Protein AF-A0A7W1HHR9-F1 (afdb_monomer)

Sequence (53 aa):
MESKFKIIMSSDIDYDELCAEIYYENQFIAIINQEKGLENLEIEIYWHVRNMA

Secondary structure (DSSP, 8-state):
---SEEEEEEE-SS---EEEEEEETTEEEEEEE-TT-GGG-EEEE--------

Mean predicted aligned error: 6.51 Å

Foldseek 3Di:
DDAQKDWDWDDDPVDPKIKIFIDGVNHTFKMWTQPVHPVDIDIDGDDDDPPPD

Solvent-accessible surface area (backbone atoms only — not comparable to full-atom values): 3338 Å² total; per-residue (Å²): 133,82,73,59,62,48,76,48,79,49,61,54,94,92,39,97,39,45,35,38,41,35,24,50,80,87,38,79,35,34,40,37,38,24,89,68,37,88,93,44,62,46,76,50,79,54,81,83,79,79,80,79,124

Nearest PDB structures (foldseek):
  4pso-assembly1_A  TM=6.008E-01  e=8.265E-01  Aeropyrum pernix K1
  8fia-assembly1_A-2  TM=6.411E-01  e=3.316E+00  Drosophila melanogaster
  7t2a-assembly1_B  TM=5.418E-01  e=1.475E+00  Homo sapiens
  7t2d-assembly2_G  TM=6.358E-01  e=3.514E+00  Homo sapiens

Radius of gyration: 13.73 Å; Cα contacts (8 Å, 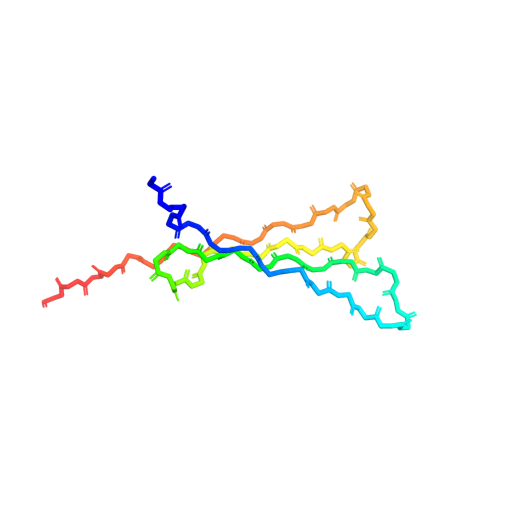|Δi|>4): 82; chains: 1; bounding box: 30×31×38 Å

pLDDT: mean 84.58, std 14.53, range [45.78, 95.69]

Structure (mmCIF, N/CA/C/O backbone):
data_AF-A0A7W1HHR9-F1
#
_entry.id   AF-A0A7W1HHR9-F1
#
loop_
_atom_site.group_PDB
_atom_site.id
_atom_site.type_symbol
_atom_site.label_atom_id
_atom_site.label_alt_id
_atom_site.label_comp_id
_atom_site.label_asym_id
_atom_si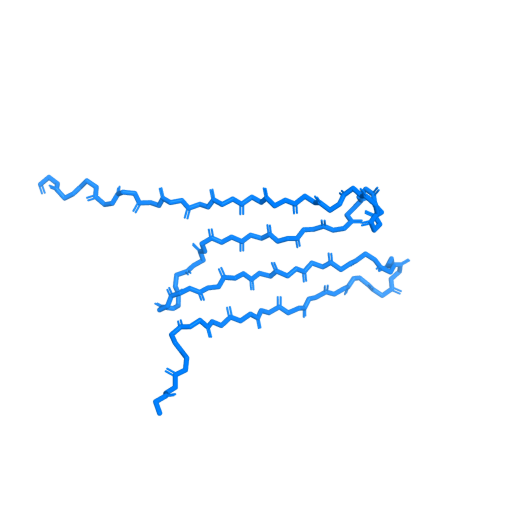te.label_entity_id
_atom_site.label_seq_id
_atom_site.pdbx_PDB_ins_code
_atom_site.Cartn_x
_atom_site.Cartn_y
_atom_site.Cartn_z
_atom_site.occupancy
_atom_site.B_iso_or_equiv
_atom_site.auth_seq_id
_atom_site.auth_comp_id
_atom_site.auth_asym_id
_atom_site.auth_atom_id
_atom_site.pdbx_PDB_model_num
ATOM 1 N N . MET A 1 1 ? -2.805 -10.150 19.312 1.00 50.34 1 MET A N 1
ATOM 2 C CA . MET A 1 1 ? -3.326 -8.814 18.966 1.00 50.34 1 MET A CA 1
ATOM 3 C C . MET A 1 1 ? -3.381 -8.778 17.456 1.00 50.34 1 MET A C 1
ATOM 5 O O . MET A 1 1 ? -2.342 -8.988 16.845 1.00 50.34 1 MET A O 1
ATOM 9 N N . GLU A 1 2 ? -4.566 -8.673 16.863 1.00 80.88 2 GLU A N 1
ATOM 10 C CA . GLU A 1 2 ? -4.669 -8.586 15.405 1.00 80.88 2 GLU A CA 1
ATOM 11 C C . GLU A 1 2 ? -4.186 -7.214 14.932 1.00 80.88 2 GLU A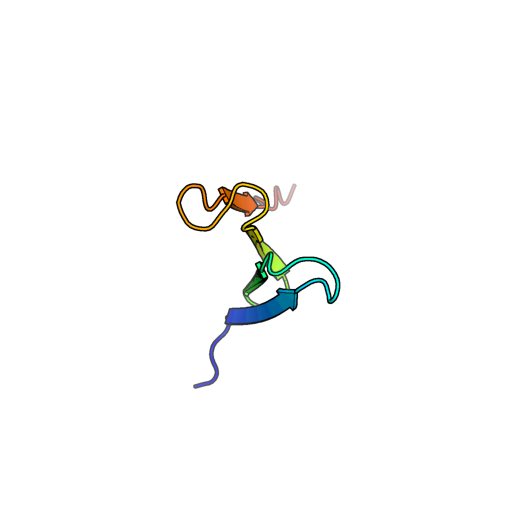 C 1
ATOM 13 O O . GLU A 1 2 ? -4.316 -6.213 15.644 1.00 80.88 2 GLU A O 1
ATOM 18 N N . SER A 1 3 ? -3.570 -7.184 13.753 1.00 88.44 3 SER A N 1
ATOM 19 C CA . SER A 1 3 ? -3.176 -5.931 13.121 1.00 88.44 3 SER A CA 1
ATOM 20 C C . SER A 1 3 ? -4.424 -5.105 12.823 1.00 88.44 3 SER A C 1
ATOM 22 O O . SER A 1 3 ? -5.393 -5.615 12.269 1.00 88.44 3 SER A O 1
ATOM 24 N N . LYS A 1 4 ? -4.388 -3.810 13.146 1.00 94.19 4 LYS A N 1
ATOM 25 C CA . LYS A 1 4 ? -5.416 -2.856 12.702 1.00 94.19 4 LYS A CA 1
ATOM 26 C C . LYS A 1 4 ? -5.296 -2.514 11.217 1.00 94.19 4 LYS A C 1
ATOM 28 O O . LYS A 1 4 ? -6.196 -1.882 10.668 1.00 94.19 4 LYS A O 1
ATOM 33 N N . PHE A 1 5 ? -4.183 -2.904 10.595 1.00 94.69 5 PHE A N 1
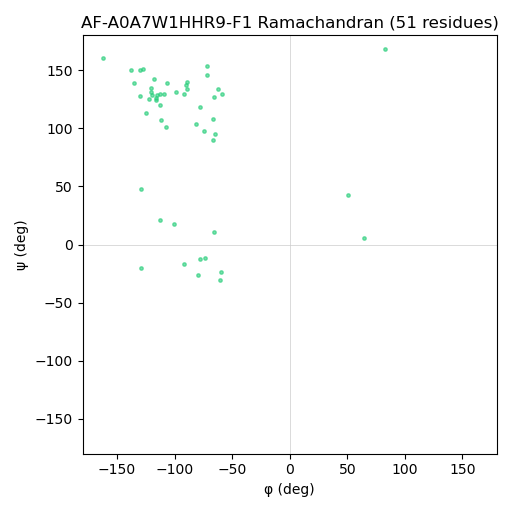ATOM 34 C CA . PHE A 1 5 ? -3.959 -2.741 9.171 1.00 94.69 5 PHE A CA 1
ATOM 35 C C . PHE A 1 5 ? -4.441 -3.955 8.391 1.00 94.69 5 PHE A C 1
ATOM 37 O O . PHE A 1 5 ? -4.143 -5.094 8.760 1.00 94.69 5 PHE A O 1
ATOM 44 N N . LYS A 1 6 ? -5.097 -3.684 7.266 1.00 95.69 6 LYS A N 1
ATOM 45 C CA . LYS A 1 6 ? -5.414 -4.657 6.222 1.00 95.69 6 LYS A CA 1
ATOM 46 C C . LYS A 1 6 ? -4.765 -4.184 4.923 1.00 95.69 6 LYS A C 1
ATOM 48 O O . LYS A 1 6 ? -4.918 -3.023 4.558 1.00 95.69 6 LYS A O 1
ATOM 53 N N . ILE A 1 7 ? -4.058 -5.084 4.246 1.00 95.06 7 ILE A N 1
ATOM 54 C CA . ILE A 1 7 ? -3.452 -4.836 2.934 1.00 95.06 7 ILE A CA 1
ATOM 55 C C . ILE A 1 7 ? -4.138 -5.758 1.930 1.00 95.06 7 ILE A C 1
ATOM 57 O O . ILE A 1 7 ? -4.255 -6.959 2.188 1.00 95.06 7 ILE A O 1
ATOM 61 N N . ILE A 1 8 ? -4.616 -5.202 0.820 1.00 94.75 8 ILE A N 1
ATOM 62 C CA . ILE A 1 8 ? -5.195 -5.959 -0.294 1.00 94.75 8 ILE A CA 1
ATOM 63 C C . ILE A 1 8 ? -4.258 -5.798 -1.482 1.00 94.75 8 ILE A C 1
ATOM 65 O O . ILE A 1 8 ? -4.006 -4.676 -1.904 1.00 94.75 8 ILE A O 1
ATOM 69 N N . MET A 1 9 ? -3.731 -6.910 -1.992 1.00 92.31 9 MET A N 1
ATOM 70 C CA . MET A 1 9 ? -2.935 -6.922 -3.217 1.00 92.31 9 MET A CA 1
ATOM 71 C C . MET A 1 9 ? -3.819 -7.349 -4.381 1.00 92.31 9 MET A C 1
ATOM 73 O O . MET A 1 9 ? -4.520 -8.360 -4.287 1.00 92.31 9 MET A O 1
ATOM 77 N N . SER A 1 10 ? -3.757 -6.593 -5.464 1.00 89.56 10 SER A N 1
ATOM 78 C CA . SER A 1 10 ? -4.382 -6.900 -6.742 1.00 89.56 10 SER A CA 1
ATOM 79 C C . SER A 1 10 ? -3.351 -6.750 -7.857 1.00 89.56 10 SER A C 1
ATOM 81 O O . SER A 1 10 ? -2.403 -5.974 -7.753 1.00 89.56 10 SER A O 1
ATOM 83 N N . SER A 1 11 ? -3.526 -7.526 -8.916 1.00 84.75 11 SER A N 1
ATOM 84 C CA . SER A 1 11 ? -2.796 -7.382 -10.171 1.00 84.75 11 SER A CA 1
ATOM 85 C C . SER A 1 11 ? -3.790 -7.564 -11.306 1.00 84.75 11 SER A C 1
ATOM 87 O O . SER A 1 11 ? -4.780 -8.291 -11.149 1.00 84.75 11 SER A O 1
ATOM 89 N N . ASP A 1 12 ? -3.540 -6.917 -12.437 1.00 76.38 12 ASP A N 1
ATOM 90 C CA . ASP A 1 12 ? -4.234 -7.293 -13.662 1.00 76.38 12 ASP A CA 1
ATOM 91 C C . ASP A 1 12 ? -3.684 -8.652 -14.145 1.00 76.38 12 ASP A C 1
ATOM 93 O O . ASP A 1 12 ? -2.574 -9.052 -13.794 1.00 76.38 12 ASP A O 1
ATOM 97 N N . ILE A 1 13 ? -4.479 -9.419 -14.887 1.00 70.94 13 ILE A N 1
ATOM 98 C CA . ILE A 1 13 ? -4.006 -10.663 -15.510 1.00 70.94 13 ILE A CA 1
ATOM 99 C C . ILE A 1 13 ? -3.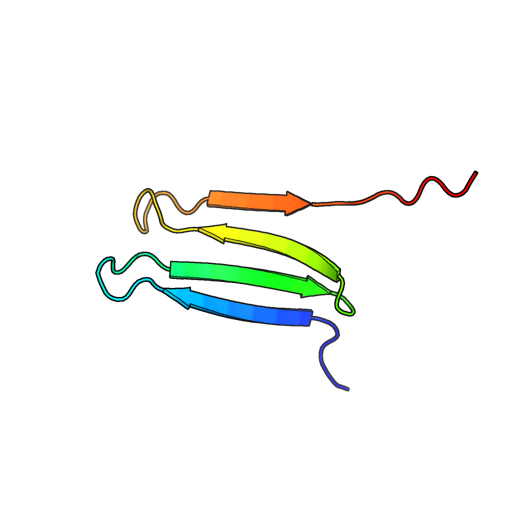219 -10.372 -16.792 1.00 70.94 13 ILE A C 1
ATOM 101 O O . ILE A 1 13 ? -2.356 -11.162 -17.173 1.00 70.94 13 ILE A O 1
ATOM 105 N N . ASP A 1 14 ? -3.520 -9.241 -17.435 1.00 70.12 14 ASP A N 1
ATOM 106 C CA . ASP A 1 14 ? -2.900 -8.815 -18.687 1.00 70.12 14 ASP A CA 1
ATOM 107 C C . ASP A 1 14 ? -1.665 -7.926 -18.451 1.00 70.12 14 ASP A C 1
ATOM 109 O O . ASP A 1 14 ? -0.831 -7.771 -19.346 1.00 70.12 14 ASP A O 1
ATOM 113 N N . TYR A 1 15 ? -1.516 -7.383 -17.237 1.00 62.94 15 TYR A N 1
ATOM 114 C CA . TYR A 1 15 ? -0.397 -6.538 -16.828 1.00 62.94 15 TYR A CA 1
ATOM 115 C C . TYR A 1 15 ? 0.191 -7.039 -15.504 1.00 62.94 15 TYR A C 1
ATOM 117 O O . TYR A 1 15 ? -0.517 -7.133 -14.507 1.00 62.94 15 TYR A O 1
ATOM 125 N N . ASP A 1 16 ? 1.510 -7.268 -15.456 1.00 67.81 16 ASP A N 1
ATOM 126 C CA . ASP A 1 16 ? 2.266 -7.625 -14.233 1.00 67.81 16 ASP A CA 1
ATOM 127 C C . ASP A 1 16 ? 2.302 -6.485 -13.182 1.00 67.81 16 ASP A C 1
ATOM 129 O O . ASP A 1 16 ? 3.084 -6.507 -12.226 1.00 67.81 16 ASP A O 1
ATOM 133 N N . GLU A 1 17 ? 1.495 -5.445 -13.375 1.00 76.00 17 GLU A N 1
ATOM 134 C CA . GLU A 1 17 ? 1.437 -4.261 -12.535 1.00 76.00 17 GLU A CA 1
ATOM 135 C C . GLU A 1 17 ? 0.654 -4.574 -11.258 1.00 76.00 17 GLU A C 1
ATOM 137 O O . GLU A 1 17 ? -0.526 -4.934 -11.275 1.00 76.00 17 GLU A O 1
ATOM 142 N N . LEU A 1 18 ? 1.346 -4.451 -10.125 1.00 86.62 18 LEU A N 1
ATOM 143 C CA . LEU A 1 18 ? 0.774 -4.657 -8.804 1.00 86.62 18 LEU A CA 1
ATOM 144 C C . LEU A 1 18 ? 0.182 -3.363 -8.251 1.00 86.62 18 LEU A C 1
ATOM 146 O O . LEU A 1 18 ? 0.775 -2.283 -8.323 1.00 86.62 18 LEU A O 1
ATOM 150 N N . CYS A 1 19 ? -0.965 -3.522 -7.606 1.00 91.38 19 CYS A N 1
ATOM 151 C CA . CYS A 1 19 ? -1.604 -2.520 -6.782 1.00 91.38 19 CYS A CA 1
ATOM 152 C C . CYS A 1 19 ? -1.763 -3.064 -5.356 1.00 91.38 19 CYS A C 1
ATOM 154 O O . CYS A 1 19 ? -2.181 -4.206 -5.149 1.00 91.38 19 CYS A O 1
ATOM 156 N N . ALA A 1 20 ? -1.425 -2.252 -4.356 1.00 94.62 20 ALA A N 1
ATOM 157 C CA . ALA A 1 20 ? -1.625 -2.579 -2.951 1.00 94.62 20 ALA A CA 1
ATOM 158 C C . ALA A 1 20 ? -2.447 -1.494 -2.255 1.00 94.62 20 ALA A C 1
ATOM 160 O O . ALA A 1 20 ? -1.981 -0.374 -2.051 1.00 94.62 20 ALA A O 1
ATOM 161 N N . GLU A 1 21 ? -3.660 -1.843 -1.841 1.00 95.25 21 GLU A N 1
ATOM 162 C CA . GLU A 1 21 ? -4.530 -0.977 -1.051 1.00 95.25 21 GLU A CA 1
ATOM 163 C C . GLU A 1 21 ? -4.256 -1.183 0.439 1.00 95.25 21 GLU A C 1
ATOM 165 O O . GLU A 1 21 ? -4.198 -2.316 0.930 1.00 95.25 21 GLU 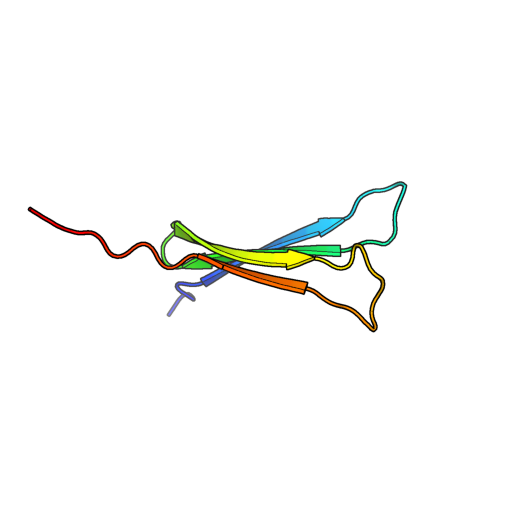A O 1
ATOM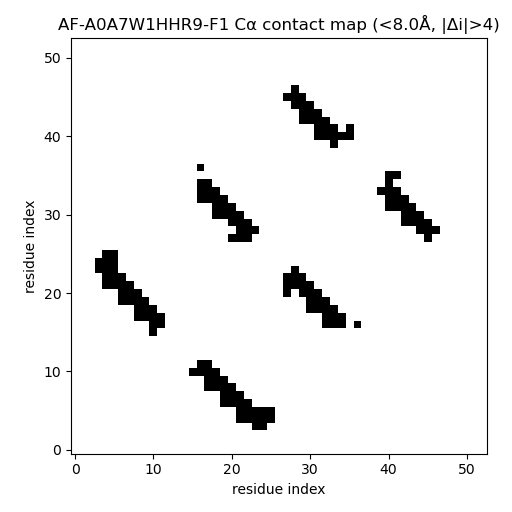 170 N N . ILE A 1 22 ? -4.126 -0.086 1.182 1.00 95.19 22 ILE A N 1
ATOM 171 C CA . ILE A 1 22 ? -3.829 -0.094 2.612 1.00 95.19 22 ILE A CA 1
ATOM 172 C C . ILE A 1 22 ? -5.007 0.511 3.370 1.00 95.19 22 ILE A C 1
ATOM 174 O O . ILE A 1 22 ? -5.412 1.656 3.152 1.00 95.19 22 ILE A O 1
ATOM 178 N N . TYR A 1 23 ? -5.514 -0.266 4.321 1.00 94.75 23 TYR A N 1
ATOM 179 C CA . TYR A 1 23 ? -6.596 0.110 5.214 1.00 94.75 23 TYR A CA 1
ATOM 180 C C . TYR A 1 23 ? -6.117 0.110 6.661 1.00 94.75 23 TYR A C 1
ATOM 182 O O . TYR A 1 23 ? -5.394 -0.797 7.070 1.00 94.75 23 TYR A O 1
ATOM 190 N N . TYR A 1 24 ? -6.587 1.067 7.457 1.00 93.12 24 TYR A N 1
ATOM 191 C CA . TYR A 1 24 ? -6.459 1.078 8.915 1.00 93.12 24 TYR A CA 1
ATOM 192 C C . TYR A 1 24 ? -7.856 1.149 9.534 1.00 93.12 24 TYR A C 1
ATOM 194 O O . TYR A 1 24 ? -8.634 2.030 9.183 1.00 93.12 24 TYR A O 1
ATOM 202 N N . GLU A 1 25 ? -8.203 0.208 10.417 1.00 93.75 25 GLU A N 1
ATOM 203 C CA . GLU A 1 25 ? -9.542 0.122 11.034 1.00 93.75 25 GLU A CA 1
ATOM 204 C C . GLU A 1 25 ? -10.686 0.168 9.994 1.00 93.75 25 GLU A C 1
ATOM 206 O O . GLU A 1 25 ? -11.696 0.843 10.173 1.00 93.75 25 GLU A O 1
ATOM 211 N N . ASN A 1 26 ? -10.518 -0.563 8.883 1.00 91.31 26 ASN A N 1
ATOM 212 C CA . ASN A 1 26 ? -11.419 -0.602 7.717 1.00 91.31 26 ASN A CA 1
ATOM 213 C C . ASN A 1 26 ? -11.561 0.717 6.931 1.00 91.31 26 ASN A C 1
ATOM 215 O O . ASN A 1 26 ? -12.345 0.772 5.985 1.00 91.31 26 ASN A O 1
ATOM 219 N N . GLN A 1 27 ? -10.794 1.757 7.260 1.00 93.19 27 GLN A N 1
ATOM 220 C CA . GLN A 1 27 ? -10.714 2.984 6.473 1.00 93.19 27 GLN A CA 1
ATOM 221 C C . GLN A 1 27 ? -9.567 2.886 5.467 1.00 93.19 27 GLN A C 1
ATOM 223 O O . GLN A 1 27 ? -8.443 2.573 5.850 1.00 93.19 27 GLN A O 1
ATOM 228 N N . PHE A 1 28 ? -9.843 3.172 4.195 1.00 93.56 28 PHE A N 1
ATOM 229 C CA . PHE A 1 28 ? -8.813 3.302 3.164 1.00 93.56 28 PHE A CA 1
ATOM 230 C C . PHE A 1 28 ? -7.933 4.521 3.461 1.00 93.56 28 PHE A C 1
ATOM 232 O O . PHE A 1 28 ? -8.455 5.617 3.683 1.00 93.56 28 PHE A O 1
ATOM 239 N N . ILE A 1 29 ? -6.616 4.320 3.503 1.00 95.25 29 ILE A N 1
ATOM 240 C CA . ILE A 1 29 ? -5.654 5.369 3.874 1.00 95.25 29 ILE A CA 1
ATOM 241 C C . ILE A 1 29 ? -4.512 5.534 2.876 1.00 95.25 29 ILE A C 1
ATOM 243 O O . ILE A 1 29 ? -3.865 6.577 2.893 1.00 95.25 29 ILE A O 1
ATOM 247 N N . ALA A 1 30 ? -4.231 4.538 2.036 1.00 95.62 30 ALA A N 1
ATOM 248 C CA . ALA A 1 30 ? -3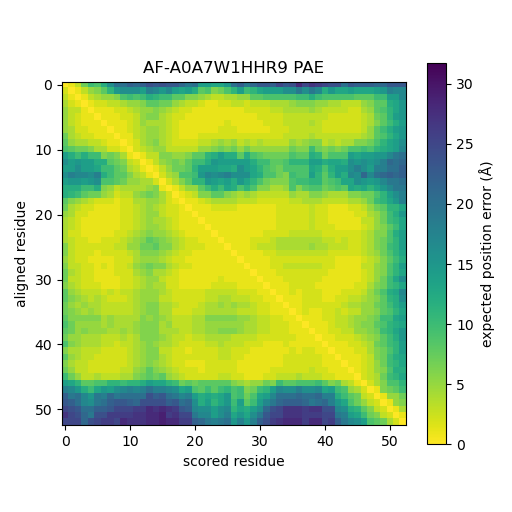.195 4.646 1.020 1.00 95.62 30 ALA A CA 1
ATOM 249 C C . ALA A 1 30 ? -3.352 3.591 -0.077 1.00 95.62 30 ALA A C 1
ATOM 251 O O . ALA A 1 30 ? -3.964 2.542 0.138 1.00 95.62 30 ALA A O 1
ATOM 252 N N . ILE A 1 31 ? -2.731 3.862 -1.219 1.00 95.56 31 ILE A N 1
ATOM 253 C CA . ILE A 1 31 ? -2.554 2.922 -2.325 1.00 95.56 31 ILE A CA 1
ATOM 254 C C . ILE A 1 31 ? -1.116 3.011 -2.831 1.00 95.56 31 ILE A C 1
ATOM 256 O O . ILE A 1 31 ? -0.542 4.099 -2.903 1.00 95.56 31 ILE A O 1
ATOM 260 N N . ILE A 1 32 ? -0.533 1.854 -3.130 1.00 94.81 32 ILE A N 1
ATOM 261 C CA . ILE A 1 32 ? 0.743 1.716 -3.833 1.00 94.81 32 ILE A CA 1
ATOM 262 C C . ILE A 1 32 ? 0.419 1.176 -5.219 1.00 94.81 32 ILE A C 1
ATOM 264 O O . ILE A 1 32 ? -0.273 0.162 -5.307 1.00 94.81 32 ILE A O 1
ATOM 268 N N . ASN A 1 33 ? 0.923 1.804 -6.275 1.00 92.81 33 ASN A N 1
ATOM 269 C CA . ASN A 1 33 ? 0.765 1.304 -7.638 1.00 92.81 33 ASN A CA 1
ATOM 270 C C . ASN A 1 33 ? 2.121 1.191 -8.356 1.00 92.81 33 ASN A C 1
ATOM 272 O O . ASN A 1 33 ? 3.075 1.912 -8.049 1.00 92.81 33 ASN A O 1
ATOM 276 N N . GLN A 1 34 ? 2.196 0.242 -9.289 1.00 92.06 34 GLN A N 1
ATOM 277 C CA . GLN A 1 34 ? 3.381 -0.063 -10.096 1.00 92.06 34 GLN A CA 1
ATOM 278 C C . GLN A 1 34 ? 3.179 0.274 -11.584 1.00 92.06 34 GLN A C 1
ATOM 280 O O . GLN A 1 34 ? 3.912 -0.226 -12.434 1.00 92.06 34 GLN A O 1
ATOM 285 N N . GLU A 1 35 ? 2.227 1.146 -11.922 1.00 88.25 35 GLU A N 1
ATOM 286 C CA . GLU A 1 35 ? 1.887 1.462 -13.323 1.00 88.25 35 GLU A CA 1
ATOM 287 C C . GLU A 1 35 ? 3.074 2.032 -14.124 1.00 88.25 35 GLU A C 1
ATOM 289 O O . GLU A 1 35 ? 3.141 1.942 -15.346 1.00 88.25 35 GLU A O 1
ATOM 294 N N . LYS A 1 36 ? 4.065 2.619 -13.440 1.00 89.56 36 LYS A N 1
ATOM 295 C CA . LYS A 1 36 ? 5.274 3.190 -14.063 1.00 89.56 36 LYS A CA 1
ATOM 296 C C . LYS A 1 36 ? 6.498 2.274 -13.961 1.00 89.56 36 LYS A C 1
ATOM 298 O O . LYS A 1 36 ? 7.638 2.712 -14.157 1.00 89.56 36 LYS A O 1
ATOM 303 N N . GLY A 1 37 ? 6.262 0.993 -13.683 1.00 88.81 37 GLY A N 1
ATOM 304 C CA . GLY A 1 37 ? 7.285 -0.022 -13.474 1.00 88.81 37 GLY A CA 1
ATOM 305 C C . GLY A 1 37 ? 7.845 -0.031 -12.050 1.00 88.81 37 GLY A C 1
ATOM 306 O O . GLY A 1 37 ? 7.630 0.881 -11.255 1.00 88.81 37 GLY A O 1
ATOM 307 N N . LEU A 1 38 ? 8.598 -1.086 -11.730 1.00 87.62 38 LEU A N 1
ATOM 308 C CA . LEU A 1 38 ? 9.109 -1.348 -10.378 1.00 87.62 38 LEU A CA 1
ATOM 309 C C . LEU A 1 38 ? 10.035 -0.239 -9.843 1.00 87.62 38 LEU A C 1
ATOM 311 O O . LEU A 1 38 ? 10.071 0.013 -8.644 1.00 87.62 38 LEU A O 1
ATOM 315 N N . GLU A 1 39 ? 10.759 0.439 -10.734 1.00 93.31 39 GLU A N 1
ATOM 316 C CA . GLU A 1 39 ? 11.681 1.529 -10.383 1.00 93.31 39 GLU A CA 1
ATOM 317 C C . GLU A 1 39 ? 10.962 2.859 -10.091 1.00 93.31 39 GLU A C 1
ATOM 319 O O . GLU A 1 39 ? 11.575 3.786 -9.567 1.00 93.31 39 GLU A O 1
ATOM 324 N N . ASN A 1 40 ? 9.668 2.965 -10.418 1.00 92.44 40 ASN A N 1
ATOM 325 C CA . ASN A 1 40 ? 8.863 4.178 -10.249 1.00 92.44 40 ASN A CA 1
ATOM 326 C C . ASN A 1 40 ? 7.557 3.874 -9.502 1.00 92.44 40 ASN A C 1
ATOM 328 O O . ASN A 1 40 ? 6.481 4.275 -9.940 1.00 92.44 40 ASN A O 1
ATOM 332 N N . LEU A 1 41 ? 7.646 3.142 -8.388 1.00 92.50 41 LEU A N 1
ATOM 333 C CA . LEU A 1 41 ? 6.494 2.904 -7.519 1.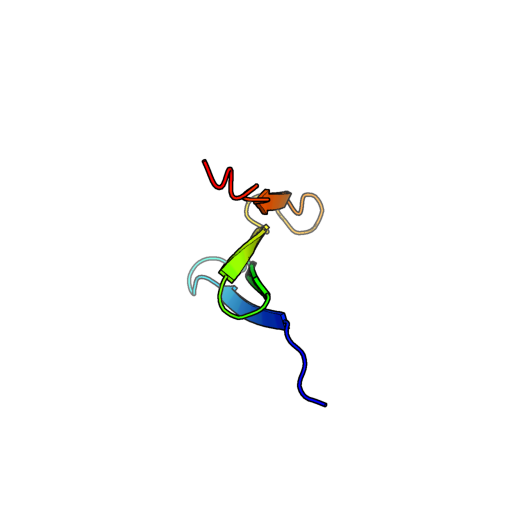00 92.50 41 LEU A CA 1
ATOM 334 C C . LEU A 1 41 ? 5.924 4.229 -7.007 1.00 92.50 41 LEU A C 1
ATOM 336 O O . LEU A 1 41 ? 6.652 5.053 -6.444 1.00 92.50 41 LEU A O 1
ATOM 340 N N . GLU A 1 42 ? 4.614 4.403 -7.152 1.00 94.88 42 GLU A N 1
ATOM 341 C CA . GLU A 1 42 ? 3.908 5.583 -6.664 1.00 94.88 42 GLU A CA 1
ATOM 342 C C . GLU A 1 42 ? 3.089 5.230 -5.423 1.00 94.88 42 GLU A C 1
ATOM 344 O O . GLU A 1 42 ? 2.471 4.168 -5.332 1.00 94.88 42 GLU A O 1
ATOM 349 N N . ILE A 1 43 ? 3.114 6.134 -4.443 1.00 95.06 43 ILE A N 1
ATOM 350 C CA . ILE A 1 43 ? 2.319 6.051 -3.222 1.00 95.06 43 ILE A CA 1
ATOM 351 C C . ILE A 1 43 ? 1.420 7.273 -3.148 1.00 95.06 43 ILE A C 1
ATOM 353 O O . ILE A 1 43 ? 1.895 8.410 -3.192 1.00 95.06 43 ILE A O 1
ATOM 357 N N . GLU A 1 44 ? 0.132 7.029 -2.939 1.00 95.50 44 GLU A N 1
ATOM 358 C CA . GLU A 1 44 ? -0.824 8.064 -2.566 1.00 95.50 44 GLU A CA 1
ATOM 359 C C . GLU A 1 44 ? -1.310 7.805 -1.142 1.00 95.50 44 GLU A C 1
ATOM 361 O O . GLU A 1 44 ? -1.715 6.693 -0.802 1.00 95.50 44 GLU A O 1
ATOM 366 N N . ILE A 1 45 ? -1.248 8.837 -0.296 1.00 95.06 45 ILE A N 1
ATOM 367 C CA . ILE A 1 45 ? -1.656 8.773 1.110 1.00 95.06 45 ILE A CA 1
ATOM 368 C C . ILE A 1 45 ? -2.842 9.708 1.314 1.00 95.06 45 ILE A C 1
ATOM 370 O O . ILE A 1 45 ? -2.764 10.908 1.051 1.00 95.06 45 ILE A O 1
ATOM 374 N N . TYR A 1 46 ? -3.921 9.161 1.859 1.00 90.00 46 TYR A N 1
ATOM 375 C CA . TYR A 1 46 ? -5.164 9.865 2.117 1.00 90.00 46 TYR A CA 1
ATOM 376 C C . TYR A 1 46 ? -5.365 10.002 3.621 1.00 90.00 46 TYR A C 1
ATOM 378 O O . TYR A 1 46 ? -5.685 9.052 4.336 1.00 90.00 46 TYR A O 1
ATOM 386 N N . TRP A 1 47 ? -5.189 11.224 4.115 1.00 79.69 47 TRP A N 1
ATOM 387 C CA . TRP A 1 47 ? -5.463 11.570 5.503 1.00 79.69 47 TRP A CA 1
ATOM 388 C C . TRP A 1 47 ? -6.730 12.420 5.587 1.00 79.69 47 TRP A C 1
ATOM 390 O O . TRP A 1 47 ? -6.712 13.625 5.331 1.00 79.69 47 TRP A O 1
ATOM 400 N N . HIS A 1 48 ? -7.850 11.801 5.961 1.00 68.56 48 HIS A N 1
ATOM 401 C CA . HIS A 1 48 ? -9.057 12.553 6.285 1.00 68.56 48 HIS A CA 1
ATOM 402 C C . HIS A 1 48 ? -8.981 13.089 7.717 1.00 68.56 48 HIS A C 1
ATOM 404 O O . HIS A 1 48 ? -9.235 12.370 8.683 1.00 68.56 48 HIS A O 1
ATOM 410 N N . VAL A 1 49 ? -8.704 14.388 7.852 1.00 59.41 49 VAL A N 1
ATOM 411 C CA . VAL A 1 49 ? -9.032 15.127 9.076 1.00 59.41 49 VAL A CA 1
ATOM 412 C C . VAL A 1 49 ? -10.554 15.183 9.165 1.00 59.41 49 VAL A C 1
ATOM 414 O O . VAL A 1 49 ? -11.204 15.889 8.393 1.00 59.41 49 VAL A O 1
ATOM 417 N N . ARG A 1 50 ? -11.148 14.435 10.099 1.00 58.56 50 ARG A N 1
ATOM 418 C CA . ARG A 1 50 ? -12.530 14.691 10.511 1.00 58.56 50 ARG A CA 1
ATOM 419 C C . ARG A 1 50 ? -12.562 16.067 11.173 1.00 58.56 50 ARG A C 1
ATOM 421 O O . ARG A 1 50 ? -12.298 16.181 12.365 1.00 58.56 50 ARG A O 1
ATOM 428 N N . ASN A 1 51 ? -12.890 17.104 10.406 1.00 46.62 51 ASN A N 1
ATOM 429 C CA . ASN A 1 51 ? -13.431 18.328 10.981 1.00 46.62 51 ASN A CA 1
ATOM 430 C C . ASN A 1 51 ? -14.800 17.963 11.561 1.00 46.62 51 ASN A C 1
ATOM 432 O O . ASN A 1 51 ? -15.807 17.960 10.858 1.00 46.62 51 ASN A O 1
ATOM 436 N N . MET A 1 52 ? -14.807 17.555 12.827 1.00 47.44 52 MET A N 1
ATOM 437 C CA . MET A 1 52 ? -16.023 17.519 13.624 1.00 47.44 52 MET A CA 1
ATOM 438 C C . MET A 1 52 ? -16.330 18.975 13.980 1.00 47.44 52 MET A C 1
ATOM 440 O O . MET A 1 52 ? -15.671 19.547 14.846 1.00 47.44 52 MET A O 1
ATOM 444 N N . ALA A 1 53 ? -17.234 19.579 13.208 1.00 45.78 53 ALA A N 1
ATOM 445 C CA . ALA A 1 53 ? -17.952 20.785 13.605 1.00 45.78 53 ALA A CA 1
ATOM 446 C C . ALA A 1 53 ? -19.009 20.434 14.660 1.00 45.78 53 ALA A C 1
ATOM 448 O O . ALA A 1 53 ? -19.533 19.295 14.597 1.00 45.78 53 ALA A O 1
#